Protein AF-A0A645GIL6-F1 (afdb_monomer)

Foldseek 3Di:
DDEDECCLQVVCPDPPVVVVVVVQVVFQVCCVVVVHFWAFYHYPPHGDDHPRDDDDVPDTDGHDCVPPDDDD

InterPro domains:
  IPR019606 GerMN domain [PF10646] (2-48)

Solvent-accessible surface area (backbone atoms only — not comparable to full-atom values): 4445 Å² total; per-residue (Å²): 119,48,72,40,59,62,62,68,59,68,69,52,85,50,63,58,72,57,46,50,52,52,52,48,52,52,37,44,53,50,21,63,75,70,74,41,69,62,37,39,57,23,40,74,85,35,53,34,66,58,99,75,48,76,46,54,87,94,53,64,49,63,64,76,64,90,82,61,78,80,86,127

Radius of gyration: 12.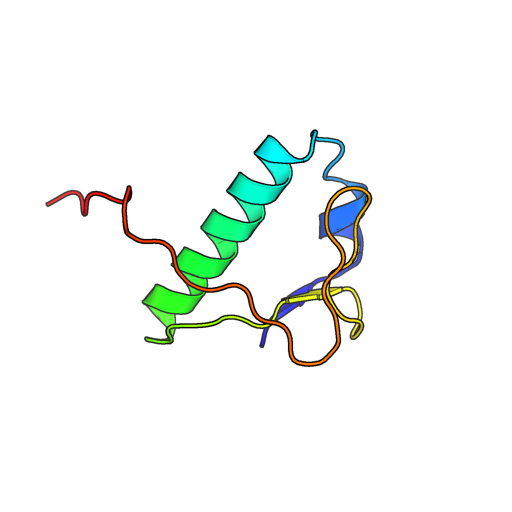41 Å; Cα contacts (8 Å, |Δi|>4): 81; chains: 1; bounding box: 32×27×29 Å

Mean predicted aligned error: 5.58 Å

pLDDT: mean 86.18, std 13.14, range [46.0, 97.06]

Secondary structure (DSSP, 8-state):
-EEE-THHHHS--S-HHHHHHHHHHHHHHHHHHHT-SEE-EEETTEEPB-SS-BPPTT--EEP--TT-----

Organism: NCBI:txid1076179

Nearest PDB structures (foldseek):
  6gz8-assembly1_A  TM=6.583E-01  e=3.410E-02  Bacillus subtilis subsp. subtilis str. 168
  6gzb-assembly4_D  TM=6.605E-01  e=9.511E-02  Bacillus subtilis subsp. subtilis str. 168
  5j7r-assembly3_B  TM=7.525E-01  e=6.910E-01  Clostridium perfringens
  7cfi-assembly1_A-2  TM=4.482E-01  e=8.676E+00  Thermus parvatiensis

Sequence (72 aa):
MVDFSKELVSEMNAGGSTEMAILKSITNSLARYYTVDKVYISIEGNPYSSGHFEMKKDEFFTVDFKDSSELK

Structure (mmCIF, N/CA/C/O backbone):
data_AF-A0A645GIL6-F1
#
_entry.id   AF-A0A645GIL6-F1
#
loop_
_atom_site.group_PDB
_atom_site.id
_atom_site.type_symbol
_atom_site.label_atom_id
_atom_site.label_alt_id
_atom_site.label_comp_id
_atom_site.label_asym_id
_atom_site.label_entity_id
_atom_site.label_seq_id
_atom_site.pdbx_PDB_ins_code
_atom_site.Cartn_x
_atom_site.Cartn_y
_atom_site.Cartn_z
_atom_site.occupancy
_atom_site.B_iso_or_equiv
_atom_site.auth_seq_id
_atom_site.auth_comp_id
_atom_site.auth_asym_id
_atom_site.auth_atom_id
_atom_site.pdbx_PDB_model_num
ATOM 1 N N . MET A 1 1 ? -5.375 -6.258 -5.800 1.00 87.75 1 MET A N 1
ATOM 2 C CA . MET A 1 1 ? -5.547 -5.496 -4.546 1.00 87.75 1 MET A CA 1
ATOM 3 C C . MET A 1 1 ? -5.536 -6.480 -3.395 1.00 87.75 1 MET A C 1
ATOM 5 O O . MET A 1 1 ? -5.922 -7.623 -3.618 1.00 87.75 1 MET A O 1
ATOM 9 N N . VAL A 1 2 ? -5.095 -6.058 -2.219 1.00 94.50 2 VAL A N 1
ATOM 10 C CA . VAL A 1 2 ? -5.171 -6.835 -0.981 1.00 94.50 2 VAL A CA 1
ATOM 11 C C . VAL A 1 2 ? -5.731 -5.930 0.111 1.00 94.50 2 VAL A C 1
ATOM 13 O O . VAL A 1 2 ? -5.331 -4.771 0.204 1.00 94.50 2 VAL A O 1
ATOM 16 N N . ASP A 1 3 ? -6.666 -6.459 0.890 1.00 96.88 3 ASP A N 1
ATOM 17 C CA . ASP A 1 3 ? -7.294 -5.751 2.000 1.00 96.88 3 ASP A CA 1
ATOM 18 C C . ASP A 1 3 ? -6.926 -6.457 3.301 1.00 96.88 3 ASP A C 1
ATOM 20 O O . ASP A 1 3 ? -7.123 -7.668 3.429 1.00 96.88 3 ASP A O 1
ATOM 24 N N . PHE A 1 4 ? -6.339 -5.711 4.230 1.00 95.94 4 PHE A N 1
ATOM 25 C CA . PHE A 1 4 ? -5.974 -6.199 5.552 1.00 95.94 4 PHE A CA 1
ATOM 26 C C . PHE A 1 4 ? -6.927 -5.636 6.599 1.00 95.94 4 PHE A C 1
ATOM 28 O O . PHE A 1 4 ? -7.581 -4.613 6.405 1.00 95.94 4 PHE A O 1
ATOM 35 N N . SER A 1 5 ? -6.986 -6.303 7.742 1.00 95.56 5 SER A N 1
ATOM 36 C CA . SER A 1 5 ? -7.658 -5.764 8.913 1.00 95.56 5 SER A CA 1
ATOM 37 C C . SER A 1 5 ? -6.789 -4.702 9.602 1.00 95.56 5 SER A C 1
ATOM 39 O O . SER A 1 5 ? -5.584 -4.584 9.345 1.00 95.56 5 SER A O 1
ATOM 41 N N . LYS A 1 6 ? -7.396 -3.912 10.492 1.00 92.69 6 LYS A N 1
ATOM 42 C CA . LYS A 1 6 ? -6.720 -2.824 11.221 1.00 92.69 6 LYS A CA 1
ATOM 43 C C . LYS A 1 6 ? -5.533 -3.280 12.076 1.00 92.69 6 LYS A C 1
ATOM 45 O O . LYS A 1 6 ? -4.662 -2.467 12.377 1.00 92.69 6 LYS A O 1
ATOM 50 N N . GLU A 1 7 ? -5.474 -4.560 12.441 1.00 92.25 7 GLU A N 1
ATOM 51 C CA . GLU A 1 7 ? -4.388 -5.139 13.235 1.00 92.25 7 GLU A CA 1
ATOM 52 C C . GLU A 1 7 ? -3.029 -4.978 12.548 1.00 92.25 7 GLU A C 1
ATOM 54 O O . GLU A 1 7 ? -2.019 -4.825 13.232 1.00 92.25 7 GLU A O 1
ATOM 59 N N . LEU A 1 8 ? -2.991 -4.932 11.208 1.00 90.75 8 LEU A N 1
ATOM 60 C CA . LEU A 1 8 ? -1.748 -4.675 10.482 1.00 90.75 8 LEU A CA 1
ATOM 61 C C . LEU A 1 8 ? -1.119 -3.346 10.921 1.00 90.75 8 LEU A C 1
ATOM 63 O O . LEU A 1 8 ? 0.073 -3.308 11.180 1.00 90.75 8 LEU A O 1
ATOM 67 N N . VAL A 1 9 ? -1.906 -2.276 11.059 1.00 89.00 9 VAL A N 1
ATOM 68 C CA . VAL A 1 9 ? -1.383 -0.952 11.435 1.00 89.00 9 VAL A CA 1
ATOM 69 C C . VAL A 1 9 ? -1.353 -0.717 12.947 1.00 89.00 9 VAL A C 1
ATOM 71 O O . VAL A 1 9 ? -0.525 0.064 13.407 1.00 89.00 9 VAL A O 1
ATOM 74 N N . SER A 1 10 ? -2.208 -1.381 13.738 1.00 84.00 10 SER A N 1
ATOM 75 C CA . SER A 1 10 ? -2.222 -1.206 15.201 1.00 84.00 10 SER A CA 1
ATOM 76 C C . SER A 1 10 ? -1.073 -1.924 15.902 1.00 84.00 10 SER A C 1
ATOM 78 O O . SER A 1 10 ? -0.534 -1.405 16.878 1.00 84.00 10 SER A O 1
ATOM 80 N N . GLU A 1 11 ? -0.680 -3.096 15.399 1.00 75.94 11 GLU A N 1
ATOM 81 C CA . GLU A 1 11 ? 0.411 -3.894 15.972 1.00 75.94 11 GLU A CA 1
ATOM 82 C C . GLU A 1 11 ? 1.787 -3.450 15.451 1.00 75.94 11 GLU A C 1
ATOM 84 O O . GLU A 1 11 ? 2.820 -3.755 16.052 1.00 75.94 11 GLU A O 1
ATOM 89 N N . MET A 1 12 ? 1.819 -2.667 14.366 1.00 70.56 12 MET A N 1
ATOM 90 C CA . MET A 1 12 ? 3.018 -2.001 13.856 1.00 70.56 12 MET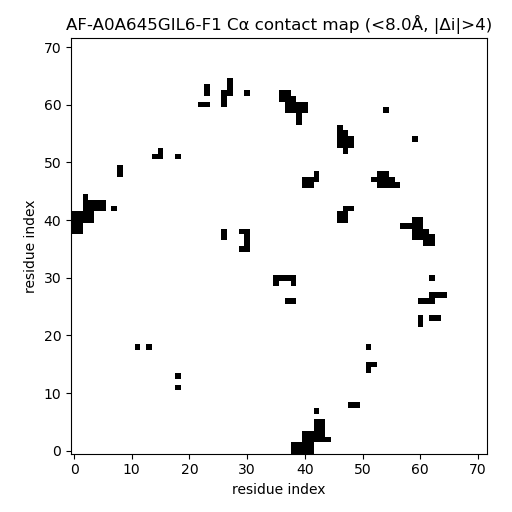 A CA 1
ATOM 91 C C . MET A 1 12 ? 3.369 -0.779 14.719 1.00 70.56 12 MET A C 1
ATOM 93 O O . MET A 1 12 ? 3.427 0.354 14.254 1.00 70.56 12 MET A O 1
ATOM 97 N N . ASN A 1 13 ? 3.685 -1.012 15.995 1.00 63.28 13 ASN A N 1
ATOM 98 C CA . ASN A 1 13 ? 4.339 -0.025 16.861 1.00 63.28 13 ASN A CA 1
ATOM 99 C C . ASN A 1 13 ? 5.850 0.045 16.564 1.00 63.28 13 ASN A C 1
ATOM 101 O O . ASN A 1 13 ? 6.701 -0.085 17.445 1.00 63.28 13 ASN A O 1
ATOM 105 N N . ALA A 1 14 ? 6.192 0.161 15.285 1.00 62.16 14 ALA A N 1
ATOM 106 C CA . ALA A 1 14 ? 7.557 0.201 14.800 1.00 62.16 14 ALA A CA 1
ATOM 107 C C . ALA A 1 14 ? 7.709 1.448 13.929 1.00 62.16 14 ALA A C 1
ATOM 109 O O . ALA A 1 14 ? 6.843 1.744 13.110 1.00 62.16 14 ALA A O 1
ATOM 110 N N . GLY A 1 15 ? 8.780 2.218 14.130 1.00 81.06 15 GLY A N 1
ATOM 111 C CA . GLY A 1 15 ? 8.991 3.466 13.390 1.00 81.06 15 GLY A CA 1
ATOM 112 C C . GLY A 1 15 ? 8.941 3.271 11.866 1.00 81.06 15 GLY A C 1
ATOM 113 O O . GLY A 1 15 ? 9.169 2.167 11.366 1.00 81.06 15 GLY A O 1
ATOM 114 N N . GLY A 1 16 ? 8.697 4.356 11.122 1.00 85.62 16 GLY A N 1
ATOM 115 C CA . GLY A 1 16 ? 8.413 4.329 9.677 1.00 85.62 16 GLY A CA 1
ATOM 116 C C . GLY A 1 16 ? 9.382 3.528 8.788 1.00 85.62 16 GLY A C 1
ATOM 117 O O . GLY A 1 16 ? 8.984 3.029 7.738 1.00 85.62 16 GLY A O 1
ATOM 118 N N . SER A 1 17 ? 10.639 3.329 9.199 1.00 87.62 17 SER A N 1
ATOM 119 C CA . SER A 1 17 ? 11.592 2.463 8.486 1.00 87.62 17 SER A CA 1
ATOM 120 C C . SER A 1 17 ? 11.233 0.974 8.551 1.00 87.62 17 SER A C 1
ATOM 122 O O . SER A 1 17 ? 11.346 0.268 7.549 1.00 87.62 17 SER A O 1
ATOM 124 N N . THR A 1 18 ? 10.780 0.491 9.710 1.00 88.69 18 THR A N 1
ATOM 125 C CA . THR A 1 18 ? 10.326 -0.900 9.877 1.00 88.69 18 THR A CA 1
ATOM 126 C C . THR A 1 18 ? 9.012 -1.112 9.143 1.00 88.69 18 THR A C 1
ATOM 128 O O . THR A 1 18 ? 8.830 -2.123 8.469 1.00 88.69 18 THR A O 1
ATOM 131 N N . GLU A 1 19 ? 8.127 -0.118 9.201 1.00 90.62 19 GLU A N 1
ATOM 132 C CA . GLU A 1 19 ? 6.879 -0.137 8.453 1.00 90.62 19 GLU A CA 1
ATOM 133 C C . GLU A 1 19 ? 7.103 -0.233 6.940 1.00 90.62 19 GLU A C 1
ATOM 135 O O . GLU A 1 19 ? 6.535 -1.108 6.288 1.00 90.62 19 GLU A O 1
ATOM 140 N N . MET A 1 20 ? 8.023 0.564 6.394 1.00 90.12 20 MET A N 1
ATOM 141 C CA . MET A 1 20 ? 8.433 0.449 4.994 1.00 90.12 20 MET A CA 1
ATOM 142 C C . MET A 1 20 ? 8.961 -0.955 4.657 1.00 90.12 20 MET A C 1
ATOM 144 O O . MET A 1 20 ? 8.654 -1.486 3.591 1.00 90.12 20 MET A O 1
ATOM 148 N N . ALA A 1 21 ? 9.745 -1.582 5.540 1.00 90.25 21 ALA A N 1
ATOM 149 C CA . ALA A 1 21 ? 10.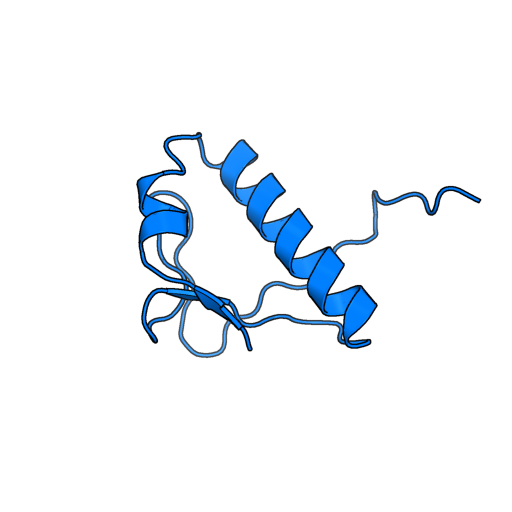279 -2.925 5.301 1.00 90.25 21 ALA A CA 1
ATOM 150 C C . ALA A 1 21 ? 9.173 -3.996 5.251 1.00 90.25 21 ALA A C 1
ATOM 152 O O . ALA A 1 21 ? 9.217 -4.893 4.402 1.00 90.25 21 ALA A O 1
ATOM 153 N N . ILE A 1 22 ? 8.156 -3.879 6.108 1.00 91.25 22 ILE A N 1
ATOM 154 C CA . ILE A 1 22 ? 6.974 -4.753 6.100 1.00 91.25 22 ILE A CA 1
ATOM 155 C C . ILE A 1 22 ? 6.178 -4.552 4.805 1.0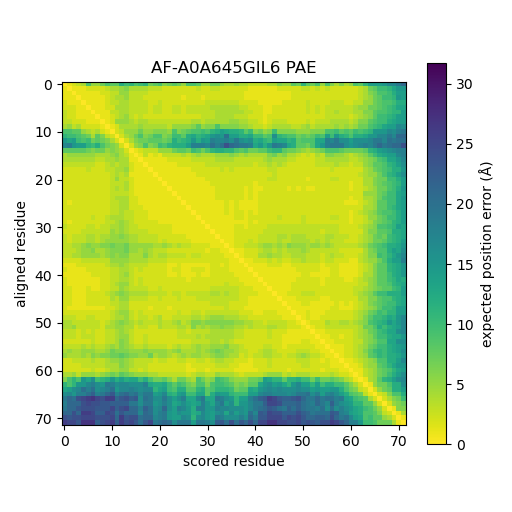0 91.25 22 ILE A C 1
ATOM 157 O O . ILE A 1 22 ? 5.912 -5.523 4.094 1.00 91.25 22 ILE A O 1
ATOM 161 N N . LEU A 1 23 ? 5.880 -3.303 4.439 1.00 92.62 23 LEU A N 1
ATOM 162 C CA . LEU A 1 23 ? 5.150 -2.974 3.209 1.00 92.62 23 LEU A CA 1
ATOM 163 C C . LEU A 1 23 ? 5.889 -3.446 1.952 1.00 92.62 23 LEU A C 1
ATOM 165 O O . LEU A 1 23 ? 5.265 -4.012 1.051 1.00 92.62 23 LEU A O 1
ATOM 169 N N . LYS A 1 24 ? 7.220 -3.300 1.905 1.00 92.25 24 LYS A N 1
ATOM 170 C CA . LYS A 1 24 ? 8.061 -3.855 0.833 1.00 92.25 24 LYS A CA 1
ATOM 171 C C . LYS A 1 24 ? 7.981 -5.378 0.782 1.00 92.25 24 LYS A C 1
ATOM 173 O O . LYS A 1 24 ? 7.820 -5.938 -0.297 1.00 92.25 24 LYS A O 1
ATOM 178 N N . SER A 1 25 ? 8.045 -6.049 1.930 1.00 92.50 25 SER A N 1
ATOM 179 C CA . SER A 1 25 ? 7.962 -7.513 2.003 1.00 92.50 25 SER A CA 1
ATOM 180 C C . SER A 1 25 ? 6.616 -8.033 1.484 1.00 92.50 25 SER A C 1
ATOM 182 O O . SER A 1 25 ? 6.590 -8.967 0.679 1.00 92.50 25 SER A O 1
ATOM 184 N N . ILE A 1 26 ? 5.507 -7.391 1.872 1.00 93.69 26 ILE A N 1
ATOM 185 C CA . ILE A 1 26 ? 4.155 -7.696 1.372 1.00 93.69 26 ILE A CA 1
ATOM 186 C C . ILE A 1 26 ? 4.078 -7.456 -0.139 1.00 93.69 26 ILE A C 1
ATOM 188 O O . ILE A 1 26 ? 3.693 -8.353 -0.892 1.00 93.69 26 ILE A O 1
ATOM 192 N N . THR A 1 27 ? 4.480 -6.262 -0.582 1.00 94.44 27 THR A N 1
ATOM 193 C CA . THR A 1 27 ? 4.412 -5.844 -1.989 1.00 94.44 27 THR A CA 1
ATOM 194 C C . THR A 1 27 ? 5.203 -6.795 -2.876 1.00 94.44 27 THR A C 1
ATOM 196 O O . THR A 1 27 ? 4.646 -7.326 -3.831 1.00 94.44 27 THR A O 1
ATOM 199 N N . ASN A 1 28 ? 6.459 -7.087 -2.528 1.00 91.81 28 ASN A N 1
ATOM 200 C CA . ASN A 1 28 ? 7.334 -7.957 -3.314 1.00 91.81 28 ASN A CA 1
ATOM 201 C C . ASN A 1 28 ? 6.820 -9.402 -3.364 1.00 91.81 28 ASN A C 1
ATOM 203 O O . ASN A 1 28 ? 6.864 -10.032 -4.421 1.00 91.81 28 ASN A O 1
ATOM 207 N N . SER A 1 29 ? 6.302 -9.923 -2.246 1.00 93.25 29 SER A N 1
ATOM 208 C CA . SER A 1 29 ? 5.764 -11.288 -2.187 1.00 93.25 29 SER A CA 1
ATOM 209 C C . SER A 1 29 ? 4.544 -11.447 -3.094 1.00 93.25 29 SER A C 1
ATOM 211 O O . SER A 1 29 ? 4.485 -12.374 -3.903 1.00 93.25 29 SER A O 1
ATOM 213 N N . LEU A 1 30 ? 3.588 -10.518 -3.003 1.00 94.12 30 LEU A N 1
ATOM 214 C CA . LEU A 1 30 ? 2.371 -10.544 -3.817 1.00 94.12 30 LEU A CA 1
ATOM 215 C C . LEU A 1 30 ? 2.675 -10.283 -5.290 1.00 94.12 30 LEU A C 1
ATOM 217 O O . LEU A 1 30 ? 2.177 -11.000 -6.155 1.00 94.12 30 LEU A O 1
ATOM 221 N N . ALA A 1 31 ? 3.516 -9.292 -5.572 1.00 90.75 31 ALA A N 1
ATOM 222 C CA . ALA A 1 31 ? 3.951 -8.968 -6.919 1.00 90.75 31 ALA A CA 1
ATOM 223 C C . ALA A 1 31 ? 4.592 -10.161 -7.625 1.00 90.75 31 ALA A C 1
ATOM 225 O O . ALA A 1 31 ? 4.213 -10.495 -8.747 1.00 90.75 31 ALA A O 1
ATOM 226 N N . ARG A 1 32 ? 5.514 -10.854 -6.947 1.00 89.06 32 ARG A N 1
ATOM 227 C CA . ARG A 1 32 ? 6.170 -12.042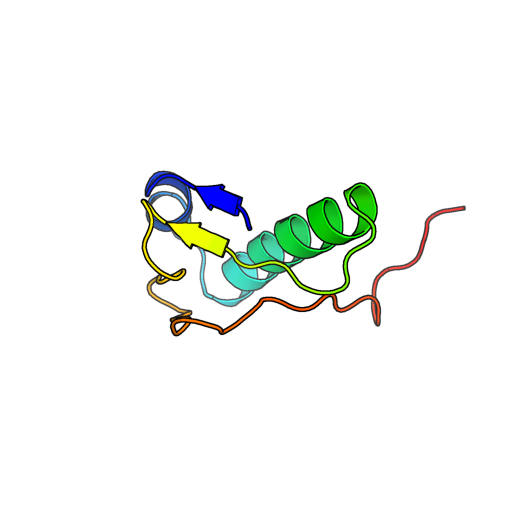 -7.497 1.00 89.06 32 ARG A CA 1
ATOM 228 C C . ARG A 1 32 ? 5.190 -13.195 -7.693 1.00 89.06 32 ARG A C 1
ATOM 230 O O . ARG A 1 32 ? 5.221 -13.829 -8.7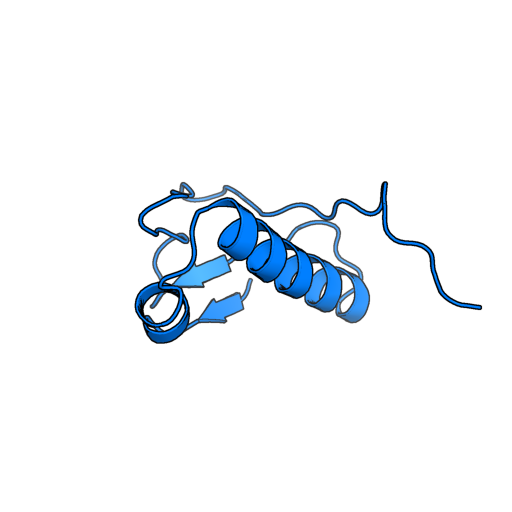40 1.00 89.06 32 ARG A O 1
ATOM 237 N N . TYR A 1 33 ? 4.323 -13.460 -6.715 1.00 92.31 33 TYR A N 1
ATOM 238 C CA . TYR A 1 33 ? 3.368 -14.568 -6.795 1.00 92.31 33 TYR A CA 1
ATOM 239 C C . TYR A 1 33 ? 2.340 -14.376 -7.917 1.00 92.31 33 TYR A C 1
ATOM 241 O O . TYR A 1 33 ? 2.055 -15.307 -8.667 1.00 92.31 33 TYR A O 1
ATOM 249 N N . TYR A 1 34 ? 1.811 -13.161 -8.065 1.00 92.06 34 TYR A N 1
ATOM 250 C CA . TYR A 1 34 ? 0.789 -12.843 -9.064 1.00 92.06 34 TYR A CA 1
ATOM 251 C C . TYR A 1 34 ? 1.356 -12.297 -10.384 1.00 92.06 34 TYR A C 1
ATOM 253 O O . TYR A 1 34 ? 0.581 -12.014 -11.291 1.00 92.06 34 TYR A O 1
ATOM 261 N N . THR A 1 35 ? 2.682 -12.176 -10.521 1.00 90.69 35 THR A N 1
ATOM 262 C CA . THR A 1 35 ? 3.361 -11.588 -11.696 1.00 90.69 35 THR A CA 1
ATOM 263 C C . THR A 1 35 ? 2.8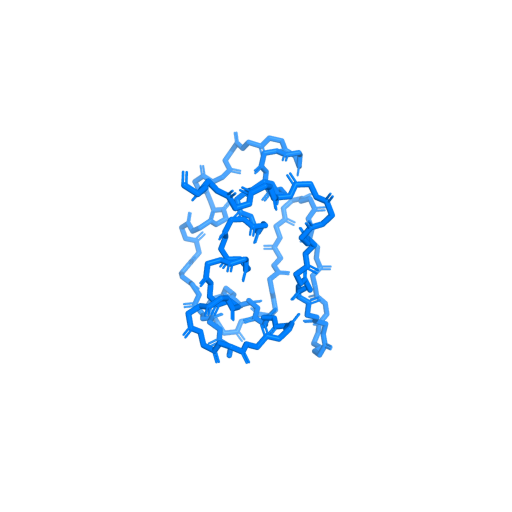25 -10.186 -12.036 1.00 90.69 35 THR A C 1
ATOM 265 O O . THR A 1 35 ? 2.428 -9.908 -13.166 1.00 90.69 35 THR A O 1
ATOM 268 N N . VAL A 1 36 ? 2.767 -9.301 -11.035 1.00 90.62 36 VAL A N 1
ATOM 269 C CA . VAL A 1 36 ? 2.312 -7.905 -11.181 1.00 90.62 36 VAL A CA 1
ATOM 270 C C . VAL A 1 36 ? 3.364 -6.927 -10.667 1.00 90.62 36 VAL A C 1
ATOM 272 O O . VAL A 1 36 ? 4.070 -7.230 -9.716 1.00 90.62 36 VAL A O 1
ATOM 275 N N . ASP A 1 37 ? 3.417 -5.719 -11.230 1.00 89.00 37 ASP A N 1
ATOM 276 C CA . ASP A 1 37 ? 4.442 -4.719 -10.868 1.00 89.00 37 ASP A CA 1
ATOM 277 C C . ASP A 1 37 ? 4.000 -3.740 -9.765 1.00 89.00 37 ASP A C 1
ATOM 279 O O . ASP A 1 37 ? 4.792 -2.943 -9.252 1.00 89.00 37 ASP A O 1
ATOM 283 N N . LYS A 1 38 ? 2.712 -3.773 -9.408 1.00 92.50 38 LYS A N 1
ATOM 284 C CA . LYS A 1 38 ? 2.100 -2.864 -8.436 1.00 92.50 38 LYS A CA 1
ATOM 285 C C . LYS A 1 38 ? 1.049 -3.564 -7.585 1.00 92.50 38 LYS A C 1
ATOM 287 O O . LYS A 1 38 ? 0.275 -4.384 -8.080 1.00 92.50 38 LYS A O 1
ATOM 292 N N . VAL A 1 39 ? 0.980 -3.188 -6.314 1.00 94.88 39 VAL A N 1
ATOM 293 C CA . VAL A 1 39 ? 0.037 -3.726 -5.333 1.00 94.88 39 VAL A CA 1
ATOM 294 C C . VAL A 1 39 ? -0.708 -2.571 -4.672 1.00 94.88 39 VAL A C 1
ATOM 296 O O . VAL A 1 39 ? -0.113 -1.639 -4.141 1.00 94.88 39 VAL A O 1
ATOM 299 N N . TYR A 1 40 ? -2.037 -2.638 -4.716 1.00 96.12 40 TYR A N 1
ATOM 300 C CA . TYR A 1 40 ? -2.900 -1.777 -3.911 1.00 96.12 40 TYR A CA 1
ATOM 301 C C . TYR A 1 40 ? -3.146 -2.452 -2.565 1.00 96.12 40 TYR A C 1
ATOM 303 O O . TYR A 1 40 ? -3.633 -3.589 -2.561 1.00 96.12 40 TYR A O 1
ATOM 311 N N . ILE A 1 41 ? -2.803 -1.765 -1.476 1.00 96.06 41 ILE A N 1
ATOM 312 C CA . ILE A 1 41 ? -2.996 -2.223 -0.097 1.00 96.06 41 ILE A CA 1
ATOM 313 C C . ILE A 1 41 ? -4.052 -1.323 0.550 1.00 96.06 41 ILE A C 1
ATOM 315 O O . ILE A 1 41 ? -3.930 -0.097 0.502 1.00 96.06 41 ILE A O 1
ATOM 319 N N . SER A 1 42 ? -5.072 -1.934 1.144 1.00 96.81 42 SER A N 1
ATOM 320 C CA . SER A 1 42 ? -6.109 -1.259 1.925 1.00 96.81 42 SER A CA 1
ATOM 321 C C . SER A 1 42 ? -6.203 -1.818 3.345 1.00 96.81 42 SER A C 1
ATOM 323 O O . SER A 1 42 ? -5.762 -2.941 3.605 1.00 96.81 42 SER A O 1
ATOM 325 N N . ILE A 1 43 ? -6.749 -1.006 4.253 1.00 95.94 43 ILE A N 1
ATOM 326 C C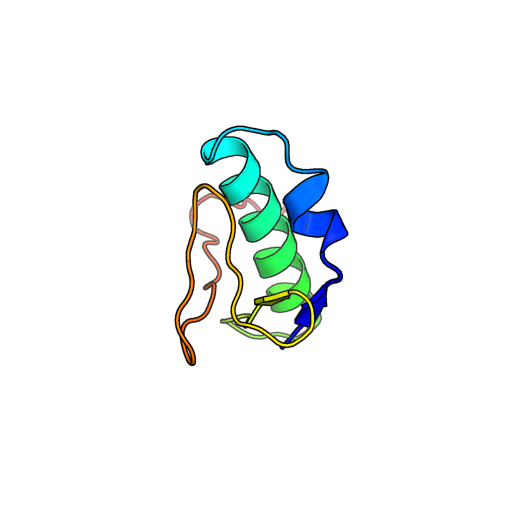A . ILE A 1 43 ? -7.095 -1.371 5.628 1.00 95.94 43 ILE A CA 1
ATOM 327 C C . ILE A 1 43 ? -8.608 -1.211 5.795 1.00 95.94 43 ILE A C 1
ATOM 329 O O . ILE A 1 43 ? -9.130 -0.099 5.679 1.00 95.94 43 ILE A O 1
ATOM 333 N N . GLU A 1 44 ? -9.307 -2.316 6.052 1.00 95.81 44 GLU A N 1
ATOM 334 C CA . GLU A 1 44 ? -10.770 -2.365 6.202 1.00 95.81 44 GLU A CA 1
ATOM 335 C C . GLU A 1 44 ? -11.509 -1.625 5.065 1.00 95.81 44 GLU A C 1
ATOM 337 O O . GLU A 1 44 ? -12.426 -0.831 5.290 1.00 95.81 44 GLU A O 1
ATOM 342 N N . GLY A 1 45 ? -11.070 -1.843 3.822 1.00 95.62 45 GLY A N 1
ATOM 343 C CA . GLY A 1 45 ? -11.642 -1.240 2.616 1.00 95.62 45 GLY A CA 1
ATOM 344 C C . GLY A 1 45 ? -11.223 0.207 2.324 1.00 95.62 45 GLY A C 1
ATOM 345 O O . GLY A 1 45 ? -11.609 0.741 1.282 1.00 95.62 45 GLY A O 1
ATOM 346 N N . ASN A 1 46 ? -10.424 0.844 3.184 1.00 95.69 46 ASN A N 1
ATOM 347 C CA . ASN A 1 46 ? -9.900 2.196 2.967 1.00 95.69 46 ASN A CA 1
ATOM 348 C C . ASN A 1 46 ? -8.453 2.155 2.453 1.00 95.69 46 ASN A C 1
ATOM 350 O O . ASN A 1 46 ? -7.723 1.224 2.797 1.00 95.69 46 ASN A O 1
ATOM 354 N N . PRO A 1 47 ? -7.998 3.144 1.659 1.00 97.06 47 PRO A N 1
ATOM 355 C CA . PRO A 1 47 ? -6.588 3.250 1.286 1.00 97.06 47 PRO A CA 1
ATOM 356 C C . PRO A 1 47 ? -5.666 3.128 2.506 1.00 97.06 47 PRO A C 1
ATOM 358 O O . PRO A 1 47 ? -6.007 3.619 3.583 1.00 97.06 47 PRO A O 1
ATOM 361 N N . TYR A 1 48 ? -4.517 2.466 2.341 1.00 95.06 48 TYR A N 1
ATOM 362 C CA . TYR A 1 48 ? -3.570 2.273 3.439 1.00 95.06 48 TYR A CA 1
ATOM 363 C C . TYR A 1 48 ? -3.233 3.599 4.128 1.00 95.06 48 TYR A C 1
ATOM 365 O O . TYR A 1 48 ? -2.764 4.538 3.487 1.00 95.06 48 TYR A O 1
ATOM 373 N N . SER A 1 49 ? -3.437 3.652 5.441 1.00 93.62 49 SER A N 1
ATOM 374 C CA . SER A 1 49 ? -3.107 4.811 6.258 1.00 93.62 49 SER A CA 1
ATOM 375 C C . SER A 1 49 ? -2.623 4.355 7.625 1.00 93.62 49 SER A C 1
ATOM 377 O O . SER A 1 49 ? -3.264 3.540 8.287 1.00 93.62 49 SER A O 1
ATOM 379 N N . SER A 1 50 ? -1.502 4.916 8.055 1.00 91.25 50 SER A N 1
ATOM 380 C CA . SER A 1 50 ? -0.872 4.689 9.351 1.00 91.25 50 SER A CA 1
ATOM 381 C C . SER A 1 50 ? -0.333 6.008 9.916 1.00 91.25 50 SER A C 1
ATOM 383 O O . SER A 1 50 ? -0.575 7.081 9.367 1.00 91.25 50 SER A O 1
ATOM 385 N N . GLY A 1 51 ? 0.430 5.940 11.010 1.00 88.56 51 GLY A N 1
ATOM 386 C CA . GLY A 1 51 ? 1.135 7.105 11.547 1.00 88.56 51 GLY A CA 1
ATOM 387 C C . GLY A 1 51 ? 2.292 7.624 10.679 1.00 88.56 51 GLY A C 1
ATOM 388 O O . GLY A 1 51 ? 2.736 8.747 10.906 1.00 88.56 51 GLY A O 1
ATOM 389 N N . HIS A 1 52 ? 2.792 6.847 9.708 1.00 89.88 52 HIS A N 1
ATOM 390 C CA . HIS A 1 52 ? 3.964 7.225 8.898 1.00 89.88 52 HIS A CA 1
ATOM 391 C C . HIS A 1 52 ? 3.685 7.308 7.396 1.00 89.88 52 HIS A C 1
ATOM 393 O O . HIS A 1 52 ? 4.395 8.030 6.694 1.00 89.88 52 HIS A O 1
ATOM 399 N N . PHE A 1 53 ? 2.686 6.580 6.897 1.00 90.31 53 PHE A N 1
ATOM 400 C CA . PHE A 1 53 ? 2.324 6.570 5.483 1.00 90.31 53 PHE A CA 1
ATOM 401 C C . PHE A 1 53 ? 0.823 6.765 5.325 1.00 90.31 53 PHE A C 1
ATOM 403 O O . PHE A 1 53 ? 0.027 6.159 6.034 1.00 90.31 53 PHE A O 1
ATOM 410 N N . GLU A 1 54 ? 0.447 7.573 4.345 1.00 93.69 54 GLU A N 1
ATOM 411 C CA . GLU A 1 54 ? -0.935 7.779 3.933 1.00 93.69 54 GLU A CA 1
ATOM 412 C C . GLU A 1 54 ? -0.981 7.643 2.413 1.00 93.69 54 GLU A C 1
ATOM 414 O O . GLU A 1 54 ? -0.306 8.385 1.697 1.00 93.69 54 GLU A O 1
ATOM 419 N N . MET A 1 55 ? -1.736 6.659 1.934 1.00 94.88 55 MET A N 1
ATOM 420 C CA . MET A 1 55 ? -1.952 6.409 0.515 1.00 94.88 55 MET A CA 1
ATOM 421 C C . MET A 1 55 ? -3.290 7.001 0.103 1.00 94.88 55 MET A C 1
ATOM 423 O O . MET A 1 55 ? -4.305 6.841 0.781 1.00 94.88 55 MET A O 1
ATOM 427 N N . LYS A 1 56 ? -3.331 7.641 -1.058 1.00 94.62 56 LYS A N 1
ATOM 428 C CA . LYS A 1 56 ? -4.580 8.100 -1.658 1.00 94.62 56 LYS A CA 1
ATOM 429 C C . LYS A 1 56 ? -5.267 6.971 -2.406 1.00 94.62 56 LYS A C 1
ATOM 431 O O . LYS A 1 56 ? -4.696 5.933 -2.750 1.00 94.62 56 LYS A O 1
ATOM 436 N N . LYS A 1 57 ? -6.537 7.215 -2.717 1.00 89.88 57 LYS A N 1
ATOM 437 C CA . LYS A 1 57 ? -7.247 6.421 -3.712 1.00 89.88 57 LYS A CA 1
ATOM 438 C C . LYS A 1 57 ? -6.447 6.437 -5.023 1.00 89.88 57 LYS A C 1
ATOM 440 O O . LYS A 1 57 ? -6.003 7.498 -5.449 1.00 89.88 57 LYS A O 1
ATOM 445 N N . ASP A 1 58 ? -6.266 5.258 -5.613 1.00 90.31 58 ASP A N 1
ATOM 446 C CA . ASP A 1 58 ? -5.489 5.024 -6.840 1.00 90.31 58 ASP A CA 1
ATOM 447 C C . ASP A 1 58 ? -3.957 5.191 -6.721 1.00 90.31 58 ASP A C 1
ATOM 449 O O . ASP A 1 58 ? -3.257 5.170 -7.736 1.00 90.31 58 ASP A O 1
ATOM 453 N N . GLU A 1 59 ? -3.405 5.275 -5.506 1.00 94.81 59 GLU A N 1
ATOM 454 C CA . GLU A 1 59 ? -1.963 5.121 -5.274 1.00 94.81 59 GLU A CA 1
ATOM 455 C C . GLU A 1 59 ? -1.603 3.657 -4.987 1.00 94.81 59 GLU A C 1
ATOM 457 O O . GLU A 1 59 ? -2.350 2.918 -4.346 1.00 94.81 59 GLU A O 1
ATOM 462 N N . PHE A 1 60 ? -0.443 3.220 -5.479 1.00 94.50 60 PHE A N 1
ATOM 463 C CA . PHE A 1 60 ? -0.008 1.827 -5.409 1.00 94.50 60 PHE A CA 1
ATOM 464 C C . PHE A 1 60 ? 1.398 1.729 -4.832 1.00 94.50 60 PHE A C 1
ATOM 466 O O . PHE A 1 60 ? 2.259 2.554 -5.136 1.00 94.50 60 PHE A O 1
ATOM 473 N N . PHE A 1 61 ? 1.652 0.657 -4.090 1.00 93.88 61 PHE A N 1
ATOM 474 C CA . PHE A 1 61 ? 3.010 0.244 -3.776 1.00 93.88 61 PHE A CA 1
ATOM 475 C C . PHE A 1 61 ? 3.601 -0.449 -5.001 1.00 93.88 61 PHE A C 1
ATOM 477 O O . PHE A 1 61 ? 2.994 -1.361 -5.569 1.00 93.88 61 PHE A O 1
ATOM 484 N N . THR A 1 62 ? 4.771 -0.000 -5.437 1.00 89.44 62 THR A N 1
ATOM 485 C CA . THR A 1 62 ? 5.490 -0.590 -6.567 1.00 89.44 62 THR A CA 1
ATOM 486 C C . THR A 1 62 ? 6.621 -1.460 -6.071 1.00 89.44 62 THR A C 1
ATOM 488 O O . THR A 1 62 ? 7.225 -1.186 -5.032 1.00 89.44 62 THR A O 1
ATOM 491 N N . VAL A 1 63 ? 6.936 -2.489 -6.845 1.00 79.69 63 VAL A N 1
ATOM 492 C CA . VAL A 1 63 ? 8.074 -3.340 -6.536 1.00 79.69 63 VAL A CA 1
ATOM 493 C C . VAL A 1 63 ? 9.375 -2.566 -6.696 1.00 79.69 63 VAL A C 1
ATOM 495 O O . VAL A 1 63 ? 9.600 -1.915 -7.715 1.00 79.69 63 VAL A O 1
ATOM 498 N N . ASP A 1 64 ? 10.248 -2.685 -5.703 1.00 69.00 64 ASP A N 1
ATOM 499 C CA . ASP A 1 64 ? 11.625 -2.219 -5.794 1.00 69.00 64 ASP A CA 1
ATOM 500 C C . ASP A 1 64 ? 12.567 -3.415 -5.637 1.00 69.00 64 ASP A C 1
ATOM 502 O O . ASP A 1 64 ? 12.910 -3.824 -4.526 1.00 69.00 64 ASP A O 1
ATOM 506 N N . PHE A 1 65 ? 12.938 -4.017 -6.771 1.00 61.75 65 PHE A N 1
ATOM 507 C CA . PHE A 1 65 ? 13.899 -5.121 -6.828 1.00 61.75 65 PHE A CA 1
ATOM 508 C C . PHE A 1 65 ? 15.360 -4.640 -6.855 1.00 61.75 65 PHE A C 1
ATOM 510 O O . PHE A 1 65 ? 16.257 -5.469 -7.007 1.00 61.75 65 PHE A O 1
ATOM 517 N N . LYS A 1 66 ? 15.643 -3.329 -6.733 1.00 58.09 66 LYS A N 1
ATOM 518 C CA . LYS A 1 66 ? 17.019 -2.818 -6.882 1.00 58.09 66 LYS A CA 1
ATOM 519 C C . LYS A 1 66 ? 18.009 -3.392 -5.868 1.00 58.09 66 LYS A C 1
ATOM 521 O O . LYS A 1 66 ? 19.188 -3.463 -6.192 1.00 58.09 66 LYS A O 1
ATOM 526 N N . ASP A 1 67 ? 17.531 -3.860 -4.716 1.00 53.94 67 ASP A N 1
ATOM 527 C CA . ASP A 1 67 ? 18.361 -4.442 -3.652 1.00 53.94 67 ASP A CA 1
ATOM 528 C C . ASP A 1 67 ? 18.040 -5.918 -3.340 1.00 53.94 67 ASP A C 1
ATOM 530 O O . ASP A 1 67 ? 18.562 -6.478 -2.376 1.00 53.94 67 ASP A O 1
ATOM 534 N N . SER A 1 68 ? 17.180 -6.582 -4.123 1.00 52.97 68 SER A N 1
ATOM 535 C CA . SER A 1 68 ? 16.830 -7.987 -3.875 1.00 52.97 68 SER A CA 1
ATOM 536 C C . SER A 1 68 ? 17.637 -8.924 -4.771 1.00 52.97 68 SER A C 1
ATOM 538 O O . SER A 1 68 ? 17.322 -9.109 -5.947 1.00 52.97 68 SER A O 1
ATOM 540 N N . SER A 1 69 ? 18.661 -9.552 -4.204 1.00 52.88 69 SER A N 1
ATOM 541 C CA . SER A 1 69 ? 19.368 -10.663 -4.841 1.00 52.88 69 SER A CA 1
ATOM 542 C C . SER A 1 69 ? 18.474 -11.906 -4.842 1.00 52.88 69 SER A C 1
ATOM 544 O O . SER A 1 69 ? 18.076 -12.375 -3.775 1.00 52.88 69 SER A O 1
ATOM 546 N N . GLU A 1 70 ? 18.182 -12.484 -6.009 1.00 59.03 70 GLU A N 1
ATOM 547 C CA . GLU A 1 70 ? 17.700 -13.868 -6.052 1.00 59.03 70 GLU A CA 1
ATOM 548 C C . GLU A 1 70 ? 18.813 -14.782 -5.526 1.00 59.03 70 GLU A C 1
ATOM 550 O O . GLU A 1 70 ? 19.906 -14.835 -6.095 1.00 59.03 70 GLU A O 1
ATOM 555 N N . LEU A 1 71 ? 18.549 -15.493 -4.426 1.00 54.94 71 LEU A N 1
ATOM 556 C CA . LEU A 1 71 ? 19.402 -16.600 -4.004 1.00 54.94 71 LEU A 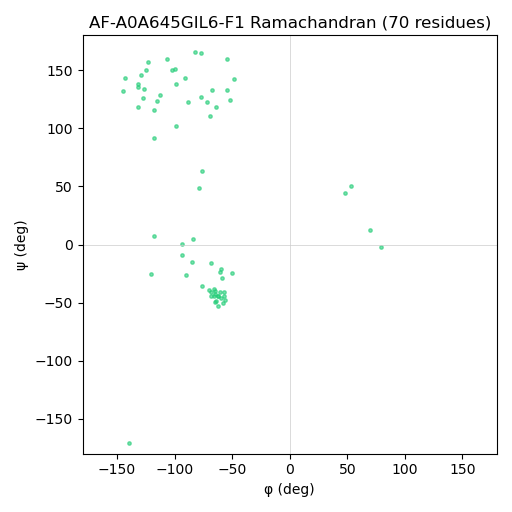CA 1
ATOM 557 C C . LEU A 1 71 ? 19.225 -17.727 -5.030 1.00 54.94 71 LEU A C 1
ATOM 559 O O . LEU A 1 71 ? 18.136 -18.290 -5.144 1.00 54.94 71 LEU A O 1
ATOM 563 N N . LYS A 1 72 ? 20.279 -17.982 -5.808 1.00 46.00 72 LYS A N 1
ATOM 564 C CA . LYS A 1 72 ? 20.394 -19.144 -6.697 1.00 46.00 72 LYS A CA 1
ATOM 565 C C . LYS A 1 72 ? 20.819 -20.384 -5.927 1.00 46.00 72 LYS A C 1
ATOM 567 O O . LYS A 1 72 ? 21.636 -20.229 -4.992 1.00 46.00 72 LYS A O 1
#